Protein AF-A0A957YNF2-F1 (afdb_monomer_lite)

Radius of gyration: 20.95 Å; chains: 1; bounding box: 50×31×44 Å

Foldseek 3Di:
DDWDFDDDPFTWIWADDPPDPGTDIDTDPDDPDDPNCPVVVVVVLVVCCVVVVDPDPADPLNVVLVVLVVVQVVVCVVVVDHDDSVVSVVVVVVVPPD

Sequence (98 aa):
ATLRARFGRPDEILIYDHGKREPEVVNIPAATSGHGGGDFGTMSSFLRVLRGEEKALTDVRTSLESHLLAFAAEDARLSGQMIDMAEYRAQAEMVTGD

pLDDT: mean 87.56, std 10.86, range [40.19, 98.38]

Secondary structure (DSSP, 8-state):
-EEEEE-SSSEEEEEE-TT-SS-EEEEEPPPSSTTTTHHHHHHHHHHHHHTTSS--SS-HHHHHHHHHHHHHHHHHHHH-SPPPHHHHHHHHHHHT--

Structure (mmCIF, N/CA/C/O backbone):
data_AF-A0A957YNF2-F1
#
_entry.id   AF-A0A957YNF2-F1
#
loop_
_atom_site.group_PDB
_atom_site.id
_atom_site.type_symbol
_atom_site.label_atom_id
_atom_site.label_alt_id
_atom_site.label_comp_id
_atom_site.label_asym_id
_atom_site.label_entity_id
_atom_site.label_seq_id
_atom_site.pdbx_PDB_ins_code
_atom_site.Cartn_x
_atom_site.Cartn_y
_atom_site.Cartn_z
_atom_site.occupancy
_atom_site.B_iso_or_equiv
_atom_site.auth_seq_id
_atom_site.auth_comp_id
_atom_site.auth_asym_id
_atom_site.auth_atom_id
_atom_site.pdbx_PDB_model_num
ATOM 1 N N . ALA A 1 1 ? 18.247 -16.682 -7.532 1.00 73.00 1 ALA A N 1
ATOM 2 C CA . ALA A 1 1 ? 18.736 -15.575 -8.366 1.00 73.00 1 ALA A CA 1
ATOM 3 C C . ALA A 1 1 ? 18.621 -14.293 -7.556 1.00 73.00 1 ALA A C 1
ATOM 5 O O . ALA A 1 1 ? 17.694 -14.190 -6.758 1.00 73.00 1 ALA A O 1
ATOM 6 N N . THR A 1 2 ? 19.534 -13.342 -7.739 1.00 90.25 2 THR A N 1
ATOM 7 C CA . THR A 1 2 ? 19.458 -12.012 -7.111 1.00 90.25 2 THR A CA 1
ATOM 8 C C . THR A 1 2 ? 19.025 -10.988 -8.152 1.00 90.25 2 THR A C 1
ATOM 10 O O . THR A 1 2 ? 19.543 -11.001 -9.265 1.00 90.25 2 THR A O 1
ATOM 13 N N . LEU A 1 3 ? 18.103 -10.096 -7.791 1.00 92.94 3 LEU A N 1
ATOM 14 C CA . LEU A 1 3 ? 17.651 -8.995 -8.642 1.00 92.94 3 LEU A CA 1
ATOM 15 C C . LEU A 1 3 ? 18.248 -7.678 -8.150 1.00 92.94 3 LEU A C 1
ATOM 17 O O . LEU A 1 3 ? 18.195 -7.378 -6.957 1.00 92.94 3 LEU A O 1
ATOM 21 N N . ARG A 1 4 ? 18.788 -6.877 -9.069 1.00 90.75 4 ARG A N 1
ATOM 22 C CA . ARG A 1 4 ? 19.237 -5.509 -8.789 1.00 90.75 4 ARG A CA 1
ATOM 23 C C . ARG A 1 4 ? 18.675 -4.566 -9.840 1.00 90.75 4 ARG A C 1
ATOM 25 O O . ARG A 1 4 ? 18.983 -4.719 -11.014 1.00 90.75 4 ARG A O 1
ATOM 32 N N . ALA A 1 5 ? 17.918 -3.566 -9.406 1.00 90.50 5 ALA A N 1
ATOM 33 C CA . ALA A 1 5 ? 17.491 -2.472 -10.267 1.00 90.50 5 ALA A CA 1
ATOM 34 C C . ALA A 1 5 ? 18.439 -1.273 -10.118 1.00 90.50 5 ALA A C 1
ATOM 36 O O . ALA A 1 5 ? 18.855 -0.932 -9.006 1.00 90.50 5 ALA A O 1
ATOM 37 N N . ARG A 1 6 ? 18.784 -0.637 -11.237 1.00 85.81 6 ARG A N 1
ATOM 38 C CA . ARG A 1 6 ? 19.520 0.629 -11.293 1.00 85.81 6 ARG A CA 1
ATOM 39 C C . ARG A 1 6 ? 18.716 1.598 -12.152 1.00 85.81 6 ARG A C 1
ATOM 41 O O . ARG A 1 6 ? 18.422 1.285 -13.296 1.00 85.81 6 ARG A O 1
ATOM 48 N N . PHE A 1 7 ? 18.386 2.759 -11.593 1.00 81.38 7 PHE A N 1
ATOM 49 C CA . PHE A 1 7 ? 17.680 3.842 -12.281 1.00 81.38 7 PHE A CA 1
ATOM 50 C C . PHE A 1 7 ? 18.564 5.095 -12.254 1.00 81.38 7 PHE A C 1
ATOM 52 O O . PHE A 1 7 ? 19.122 5.418 -11.204 1.00 81.38 7 PHE A O 1
ATOM 59 N N . GLY A 1 8 ? 18.739 5.774 -13.391 1.00 74.19 8 GLY A N 1
ATOM 60 C CA . GLY A 1 8 ? 19.601 6.961 -13.497 1.00 74.19 8 GLY A CA 1
ATOM 61 C C . GLY A 1 8 ? 20.498 7.054 -14.738 1.00 74.19 8 GLY A C 1
ATOM 62 O O . GLY A 1 8 ? 21.439 7.844 -14.716 1.00 74.19 8 GLY A O 1
ATOM 63 N N . ARG A 1 9 ? 20.183 6.319 -15.817 1.00 75.06 9 ARG A N 1
ATOM 64 C CA . ARG A 1 9 ? 20.918 6.217 -17.105 1.00 75.06 9 ARG A CA 1
ATOM 65 C C . ARG A 1 9 ? 22.119 5.235 -17.118 1.00 75.06 9 ARG A C 1
ATOM 67 O O . ARG A 1 9 ? 23.197 5.576 -16.626 1.00 75.06 9 ARG A O 1
ATOM 74 N N . PRO A 1 10 ? 21.996 4.069 -17.791 1.00 79.69 10 PRO A N 1
ATOM 75 C CA . PRO A 1 10 ? 20.747 3.452 -18.246 1.00 79.69 10 PRO A CA 1
ATOM 76 C C . PRO A 1 10 ? 19.902 2.973 -17.061 1.00 79.69 10 PRO A C 1
ATOM 78 O O . PRO A 1 10 ? 20.432 2.700 -15.982 1.00 79.69 10 PRO A O 1
ATOM 81 N N . ASP A 1 11 ? 18.594 2.891 -17.286 1.00 87.69 11 ASP A N 1
ATOM 82 C CA . ASP A 1 11 ? 17.689 2.194 -16.382 1.00 87.69 11 ASP A CA 1
ATOM 83 C C . ASP A 1 11 ? 17.741 0.704 -16.740 1.00 87.69 11 ASP A C 1
ATOM 85 O O . ASP A 1 11 ? 17.511 0.325 -17.889 1.00 87.69 11 ASP A O 1
ATOM 89 N N . GLU A 1 12 ? 18.109 -0.147 -15.789 1.00 92.56 12 GLU A N 1
ATOM 90 C CA . GLU A 1 12 ? 18.338 -1.571 -16.039 1.00 92.56 12 GLU A CA 1
ATOM 91 C C . GLU A 1 12 ? 17.976 -2.427 -14.823 1.00 92.56 12 GLU A C 1
ATOM 93 O O . GLU A 1 12 ? 18.104 -2.007 -13.667 1.00 92.56 12 GLU A O 1
ATOM 98 N N . ILE A 1 13 ? 17.561 -3.662 -15.096 1.00 93.00 13 ILE A N 1
ATOM 99 C CA . ILE A 1 13 ? 17.451 -4.729 -14.104 1.00 93.00 13 ILE A CA 1
ATOM 100 C C . ILE A 1 13 ? 18.507 -5.778 -14.430 1.00 93.00 13 ILE A C 1
ATOM 102 O O . ILE A 1 13 ? 18.577 -6.291 -15.544 1.00 93.00 13 ILE A O 1
ATOM 106 N N . LEU A 1 14 ? 19.317 -6.104 -13.432 1.00 92.81 14 LEU A N 1
ATOM 107 C CA . LEU A 1 14 ? 20.322 -7.153 -13.479 1.00 92.81 14 LEU A CA 1
ATOM 108 C C . LEU A 1 14 ? 19.775 -8.391 -12.770 1.00 92.81 14 LEU A C 1
ATOM 110 O O . LEU A 1 14 ? 19.400 -8.317 -11.594 1.00 92.81 14 LEU A O 1
ATOM 114 N N . ILE A 1 15 ? 19.763 -9.520 -13.475 1.00 94.44 15 ILE A N 1
ATOM 115 C CA . ILE A 1 15 ? 19.353 -10.820 -12.938 1.00 94.44 15 ILE A CA 1
ATOM 116 C C . ILE A 1 15 ? 20.598 -11.693 -12.773 1.00 94.44 15 ILE A C 1
ATOM 118 O O . ILE A 1 15 ? 21.244 -12.087 -13.744 1.00 94.44 15 ILE A O 1
ATOM 122 N N . TYR A 1 16 ? 20.946 -11.994 -11.525 1.00 93.06 16 TYR A N 1
ATOM 123 C CA . TYR A 1 16 ? 22.076 -12.850 -11.176 1.00 93.06 16 TYR A CA 1
ATOM 124 C C . TYR A 1 16 ? 21.591 -14.271 -10.888 1.00 93.06 16 TYR A C 1
ATOM 126 O O . TYR A 1 16 ? 21.181 -14.580 -9.764 1.00 93.06 16 TYR A O 1
ATOM 134 N N . ASP A 1 17 ? 21.664 -15.154 -11.879 1.00 92.56 17 ASP A N 1
ATOM 135 C CA . ASP A 1 17 ? 21.459 -16.588 -11.672 1.00 92.56 17 ASP A CA 1
ATOM 136 C C . ASP A 1 17 ? 22.652 -17.201 -10.931 1.00 92.56 17 ASP A C 1
ATOM 138 O O . ASP A 1 17 ? 23.798 -17.118 -11.380 1.00 92.56 17 ASP A O 1
ATOM 142 N N . HIS A 1 18 ? 22.400 -17.858 -9.797 1.00 88.56 18 HIS A N 1
ATOM 143 C CA . HIS A 1 18 ? 23.467 -18.499 -9.030 1.00 88.56 18 HIS A CA 1
ATOM 144 C C . HIS A 1 18 ? 24.074 -19.649 -9.842 1.00 88.56 18 HIS A C 1
ATOM 146 O O . HIS A 1 18 ? 23.377 -20.588 -10.214 1.00 88.56 18 HIS A O 1
ATOM 152 N N . GLY A 1 19 ? 25.375 -19.558 -10.125 1.00 87.94 19 GLY A N 1
ATOM 153 C CA . GLY A 1 19 ? 26.102 -20.511 -10.970 1.00 87.94 19 GLY A CA 1
ATOM 154 C C . GLY A 1 19 ? 26.451 -19.979 -12.363 1.00 87.94 19 GLY A C 1
ATOM 155 O O . GLY A 1 19 ? 27.332 -20.544 -13.008 1.00 87.94 19 GLY A O 1
ATOM 156 N N . LYS A 1 20 ? 25.853 -18.864 -12.809 1.00 84.19 20 LYS A N 1
ATOM 157 C CA . LYS A 1 20 ? 26.331 -18.108 -13.978 1.00 84.19 20 LYS A CA 1
ATOM 158 C C . LYS A 1 20 ? 27.278 -16.998 -13.520 1.00 84.19 20 LYS A C 1
ATOM 160 O O . LYS A 1 20 ? 27.075 -16.386 -12.475 1.00 84.19 20 LYS A O 1
ATOM 165 N N . ARG A 1 21 ? 28.347 -16.758 -14.287 1.00 82.06 21 ARG A N 1
ATOM 166 C CA . ARG A 1 21 ? 29.344 -15.715 -13.968 1.00 82.06 21 ARG A CA 1
ATOM 167 C C . ARG A 1 21 ? 28.885 -14.322 -14.387 1.00 82.06 21 ARG A C 1
ATOM 169 O O . ARG A 1 21 ? 29.295 -13.350 -13.763 1.00 82.06 21 ARG A O 1
ATOM 176 N N . GLU A 1 22 ? 28.049 -14.240 -15.416 1.00 91.50 22 GLU A N 1
ATOM 177 C CA . GLU A 1 22 ? 27.563 -12.980 -15.971 1.00 91.50 22 GLU A CA 1
ATOM 178 C C . GLU A 1 22 ? 26.055 -12.833 -15.724 1.00 91.50 22 GLU A C 1
ATOM 180 O O . GLU A 1 22 ? 25.321 -13.816 -15.886 1.00 91.50 22 GLU A O 1
ATOM 185 N N . PRO A 1 23 ? 25.591 -11.644 -15.299 1.00 91.81 23 PRO A N 1
ATOM 186 C CA . PRO A 1 23 ? 24.172 -11.370 -15.126 1.00 91.81 23 PRO A CA 1
ATOM 187 C C . PRO A 1 23 ? 23.473 -11.175 -16.472 1.00 91.81 23 PRO A C 1
ATOM 189 O O . PRO A 1 23 ? 24.052 -10.654 -17.424 1.00 91.81 23 PRO A O 1
ATOM 192 N N . GLU A 1 24 ? 22.191 -11.521 -16.517 1.00 94.00 24 GLU A N 1
ATOM 193 C CA . GLU A 1 24 ? 21.307 -11.059 -17.584 1.00 94.00 24 GLU A CA 1
ATOM 194 C C . GLU A 1 24 ? 20.972 -9.580 -17.355 1.00 94.00 24 GLU A C 1
ATOM 196 O O . GLU A 1 24 ? 20.663 -9.171 -16.231 1.00 94.00 24 GLU A O 1
ATOM 201 N N . VAL A 1 25 ? 21.049 -8.780 -18.421 1.00 93.25 25 VAL A N 1
ATOM 202 C CA . VAL A 1 25 ? 20.741 -7.347 -18.394 1.00 93.25 25 VAL A CA 1
ATOM 203 C C . VAL A 1 25 ? 19.420 -7.109 -19.113 1.00 93.25 25 VAL A C 1
ATOM 205 O O . VAL A 1 25 ? 19.334 -7.240 -20.334 1.00 93.25 25 VAL A O 1
ATOM 208 N N . VAL A 1 26 ? 18.403 -6.701 -18.360 1.00 92.88 26 VAL A N 1
ATOM 209 C CA . VAL A 1 26 ? 17.130 -6.229 -18.906 1.00 92.88 26 VAL A CA 1
ATOM 210 C C . VAL A 1 26 ? 17.169 -4.705 -18.945 1.00 92.88 26 VAL A C 1
ATOM 212 O O . VAL A 1 26 ? 17.045 -4.042 -17.915 1.00 92.88 26 VAL A O 1
ATOM 215 N N . ASN A 1 27 ? 17.359 -4.142 -20.139 1.00 90.38 27 ASN A N 1
ATOM 216 C CA . ASN A 1 27 ? 17.322 -2.694 -20.341 1.00 90.38 27 ASN A CA 1
ATOM 217 C C . ASN A 1 27 ? 15.880 -2.193 -20.243 1.00 90.38 27 ASN A C 1
ATOM 219 O O . ASN A 1 27 ? 15.007 -2.675 -20.968 1.00 90.38 27 ASN A O 1
ATOM 223 N N . ILE A 1 28 ? 15.641 -1.205 -19.386 1.00 84.44 28 ILE A N 1
ATOM 224 C CA . ILE A 1 28 ? 14.347 -0.541 -19.282 1.0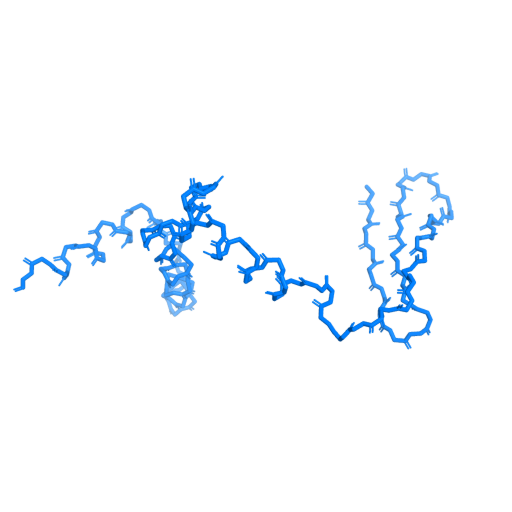0 84.44 28 ILE A CA 1
ATOM 225 C C . ILE A 1 28 ? 14.355 0.641 -20.260 1.00 84.44 28 ILE A C 1
ATOM 227 O O . ILE A 1 28 ? 15.201 1.533 -20.140 1.00 84.44 28 ILE A O 1
ATOM 231 N N . PRO A 1 29 ? 13.447 0.671 -21.252 1.00 80.62 29 PRO A N 1
ATOM 232 C CA . PRO A 1 29 ? 13.315 1.814 -22.143 1.00 80.62 29 PRO A CA 1
ATOM 233 C C . PRO A 1 29 ? 13.024 3.085 -21.347 1.00 80.62 2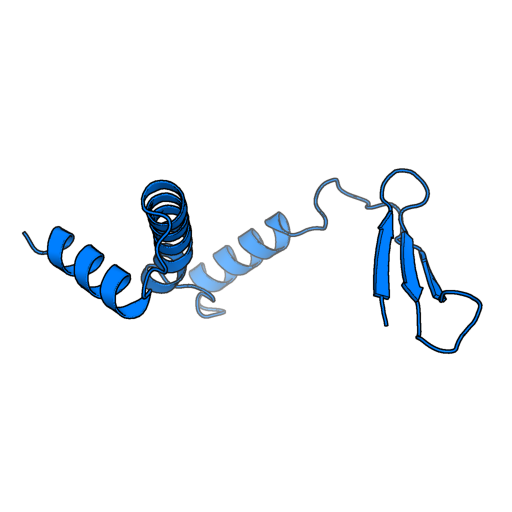9 PRO A C 1
ATOM 235 O O . PRO A 1 29 ? 12.290 3.045 -20.360 1.00 80.62 29 PRO A O 1
ATOM 238 N N . ALA A 1 30 ? 13.550 4.221 -21.809 1.00 74.38 30 ALA A N 1
ATOM 239 C CA . ALA A 1 30 ? 13.221 5.510 -21.215 1.00 74.38 30 ALA A CA 1
ATOM 240 C C . ALA A 1 30 ? 11.696 5.683 -21.177 1.00 74.38 30 ALA A C 1
ATOM 242 O O . ALA A 1 30 ? 11.024 5.583 -22.208 1.00 74.38 30 ALA A O 1
ATOM 243 N N . ALA A 1 31 ? 11.155 5.916 -19.982 1.00 67.94 31 ALA A N 1
ATOM 244 C CA . ALA A 1 31 ? 9.725 6.087 -19.818 1.00 67.94 31 ALA A CA 1
ATOM 245 C C . ALA A 1 31 ? 9.266 7.334 -20.590 1.00 67.94 31 ALA A C 1
ATOM 247 O O . ALA A 1 31 ? 9.851 8.410 -20.476 1.00 67.94 31 ALA A O 1
ATOM 248 N N . THR A 1 32 ? 8.201 7.196 -21.380 1.00 64.38 32 THR A N 1
ATOM 249 C CA . THR A 1 32 ? 7.579 8.321 -22.100 1.00 64.38 32 THR A CA 1
ATOM 250 C C . THR A 1 32 ? 6.811 9.260 -21.162 1.00 64.38 32 THR A C 1
ATOM 252 O O . THR A 1 32 ? 6.406 10.345 -21.571 1.00 64.38 32 THR A O 1
ATOM 255 N N . SER A 1 33 ? 6.622 8.860 -19.899 1.00 67.88 33 SER A N 1
ATOM 256 C CA . SER A 1 33 ? 6.005 9.637 -18.823 1.00 67.88 33 SER A CA 1
ATOM 257 C C . SER A 1 33 ? 6.671 9.326 -17.475 1.00 67.88 33 SER A C 1
ATOM 259 O O . SER A 1 33 ? 7.336 8.305 -17.317 1.00 67.88 33 SER A O 1
ATOM 261 N N . GLY A 1 34 ? 6.509 10.210 -16.488 1.00 64.81 34 GLY A N 1
ATOM 262 C CA . GLY A 1 34 ? 7.281 10.158 -15.239 1.00 64.81 34 GLY A CA 1
ATOM 263 C C . GLY A 1 34 ? 6.931 9.038 -14.247 1.00 64.81 34 GLY A C 1
ATOM 264 O O . GLY A 1 34 ? 7.698 8.831 -13.311 1.00 64.81 34 GLY A O 1
ATOM 265 N N . HIS A 1 35 ? 5.799 8.336 -14.396 1.00 64.69 35 HIS A N 1
ATOM 266 C CA . HIS A 1 35 ? 5.253 7.443 -13.350 1.00 64.69 35 HIS A CA 1
ATOM 267 C C . HIS A 1 35 ? 4.696 6.101 -13.870 1.00 64.69 35 HIS A C 1
ATOM 269 O O . HIS A 1 35 ? 3.762 5.535 -13.307 1.00 64.69 35 HIS A O 1
ATOM 275 N N . GLY A 1 36 ? 5.235 5.578 -14.979 1.00 64.62 36 GLY A N 1
ATOM 2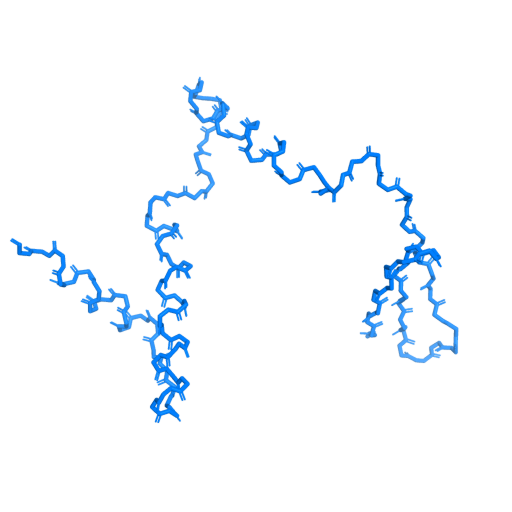76 C CA . GLY A 1 36 ? 4.973 4.193 -15.415 1.00 64.62 36 GLY A CA 1
ATOM 277 C C . GLY A 1 36 ? 3.515 3.852 -15.767 1.00 64.62 36 GLY A C 1
ATOM 278 O O . GLY A 1 36 ? 3.195 2.684 -15.952 1.00 64.62 36 GLY A O 1
ATOM 279 N N . GLY A 1 37 ? 2.628 4.850 -15.868 1.00 76.00 37 GLY A N 1
ATOM 280 C CA . GLY A 1 37 ? 1.221 4.671 -16.238 1.00 76.00 37 GLY A CA 1
ATOM 281 C C . GLY A 1 37 ? 0.283 4.234 -15.106 1.00 76.00 37 GLY A C 1
ATOM 282 O O . GLY A 1 37 ? -0.895 4.014 -15.379 1.00 76.00 37 GLY A O 1
ATOM 283 N N . GLY A 1 38 ? 0.759 4.139 -13.858 1.00 81.00 38 GLY A N 1
ATOM 284 C CA . GLY A 1 38 ? -0.054 3.683 -12.720 1.00 81.00 38 GLY A CA 1
ATOM 285 C C . GLY A 1 38 ? -1.337 4.500 -12.534 1.00 81.00 38 GLY A C 1
ATOM 286 O O . GLY A 1 38 ? -2.427 3.934 -12.510 1.00 81.00 38 GLY A O 1
ATOM 287 N N . ASP A 1 39 ? -1.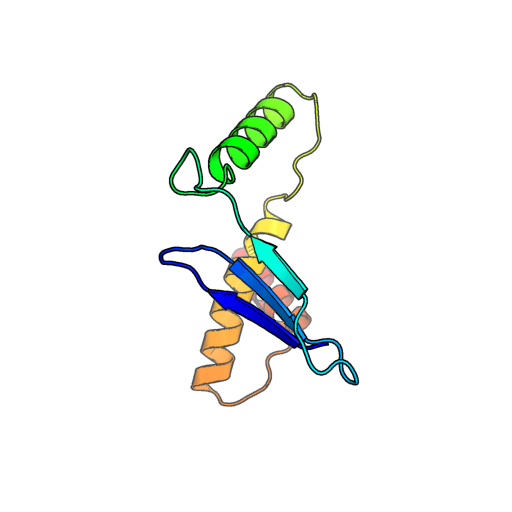227 5.831 -12.526 1.00 86.25 39 ASP A N 1
ATOM 288 C CA . ASP A 1 39 ? -2.376 6.735 -12.361 1.00 86.25 39 ASP A CA 1
ATOM 289 C C . ASP A 1 39 ? -3.410 6.592 -13.486 1.00 86.25 39 ASP A C 1
ATOM 291 O O . ASP A 1 39 ? -4.619 6.615 -13.243 1.00 86.25 39 ASP A O 1
ATOM 295 N N . PHE A 1 40 ? -2.942 6.392 -14.723 1.00 87.19 40 PHE A N 1
ATOM 296 C CA . PHE A 1 40 ? -3.816 6.143 -15.870 1.00 87.19 40 PHE A CA 1
ATOM 297 C C . PHE A 1 40 ? -4.585 4.832 -15.702 1.00 87.19 40 PHE A C 1
ATOM 299 O O . PHE A 1 40 ? -5.785 4.792 -15.972 1.00 87.19 40 PHE A O 1
ATOM 306 N N . GLY A 1 41 ? -3.915 3.780 -15.223 1.00 88.38 41 GLY A N 1
ATOM 307 C CA . GLY A 1 41 ? -4.551 2.507 -14.894 1.00 88.38 41 GLY A CA 1
ATOM 308 C C . GLY A 1 41 ? -5.620 2.667 -13.813 1.00 88.38 41 GLY A C 1
ATOM 309 O O . GLY A 1 41 ? -6.761 2.249 -14.017 1.00 88.38 41 GLY A O 1
ATOM 310 N N . THR A 1 42 ? -5.285 3.347 -12.713 1.00 89.94 42 THR A N 1
ATOM 311 C CA . THR A 1 42 ? -6.211 3.606 -11.601 1.00 89.94 42 THR A CA 1
ATOM 312 C C . THR A 1 42 ? -7.448 4.379 -12.065 1.00 89.94 42 THR A C 1
ATOM 314 O O . THR A 1 42 ? -8.570 3.979 -11.758 1.00 89.94 42 THR A O 1
ATOM 317 N N . MET A 1 43 ? -7.286 5.447 -12.857 1.00 92.56 43 MET A N 1
ATOM 318 C CA . MET A 1 43 ? -8.429 6.219 -13.372 1.00 92.56 43 MET A CA 1
ATOM 319 C C . MET A 1 43 ? -9.240 5.480 -14.423 1.00 92.56 43 MET A C 1
ATOM 321 O O . MET A 1 43 ? -10.469 5.562 -14.411 1.00 92.56 43 MET A O 1
ATOM 325 N N . SER A 1 44 ? -8.590 4.718 -15.300 1.00 92.69 44 SER A N 1
ATOM 326 C CA . SER A 1 44 ? -9.305 3.872 -16.251 1.00 92.69 44 SER A CA 1
ATOM 327 C C . SER A 1 44 ? -10.169 2.838 -15.527 1.00 92.69 44 SER A C 1
ATOM 329 O O . SER A 1 44 ? -11.328 2.661 -15.898 1.00 92.69 44 SER A O 1
ATOM 331 N N . SER A 1 45 ? -9.633 2.177 -14.495 1.00 92.50 45 SER A N 1
ATOM 332 C CA . SER A 1 45 ? -10.380 1.215 -13.674 1.00 92.50 45 SER A CA 1
ATOM 333 C C . SER A 1 45 ? -11.556 1.895 -12.968 1.00 92.50 45 SER A C 1
ATOM 335 O O . SER A 1 45 ? -12.707 1.496 -13.139 1.00 92.50 45 SER A O 1
ATOM 337 N N . PHE A 1 46 ? -11.308 3.020 -12.294 1.00 92.44 46 PHE A N 1
ATOM 338 C CA . PHE A 1 46 ? -12.354 3.792 -11.624 1.00 92.44 46 PHE A CA 1
ATOM 339 C C . PHE A 1 46 ? -13.540 4.132 -12.547 1.00 92.44 46 PHE A C 1
ATOM 341 O O . PHE A 1 46 ? -14.698 3.908 -12.190 1.00 92.44 46 PHE A O 1
ATOM 348 N N . LEU A 1 47 ? -13.273 4.609 -13.767 1.00 96.12 47 LEU A N 1
ATOM 349 C CA . LEU A 1 47 ? -14.326 4.922 -14.738 1.00 96.12 47 LEU A CA 1
ATOM 350 C C . LEU A 1 47 ? -15.097 3.679 -15.202 1.00 96.12 47 LEU A C 1
ATOM 352 O O . LEU A 1 47 ? -16.312 3.755 -15.388 1.00 96.12 47 LEU A O 1
ATOM 356 N N . ARG A 1 48 ? -14.422 2.540 -15.381 1.00 95.88 48 ARG A N 1
ATOM 357 C CA . ARG A 1 48 ? -15.070 1.278 -15.764 1.00 95.88 48 ARG A CA 1
ATOM 358 C C . ARG A 1 48 ? -15.973 0.738 -14.657 1.00 95.88 48 ARG A C 1
ATOM 360 O O . ARG A 1 48 ? -17.067 0.265 -14.963 1.00 95.88 48 ARG A O 1
ATOM 367 N N . VAL A 1 49 ? -15.574 0.886 -13.391 1.00 95.00 49 VAL A N 1
ATOM 368 C CA . VAL A 1 49 ? -16.432 0.580 -12.234 1.00 95.00 49 VAL A CA 1
ATOM 369 C C . VAL A 1 49 ? -17.695 1.440 -12.264 1.00 95.00 49 VAL A C 1
ATOM 371 O O . VAL A 1 49 ? -18.799 0.907 -12.174 1.00 95.00 49 VAL A O 1
ATOM 374 N N . LEU A 1 50 ? -17.560 2.758 -12.455 1.00 95.00 50 LEU A N 1
ATOM 375 C CA . LEU A 1 50 ? -18.710 3.673 -12.503 1.00 95.00 50 LEU A CA 1
ATOM 376 C C . LEU A 1 50 ? -19.679 3.373 -13.653 1.00 95.00 50 LEU A C 1
ATOM 378 O O . LEU A 1 50 ? -20.879 3.605 -13.524 1.00 95.00 50 LEU A O 1
ATOM 382 N N . ARG A 1 51 ? -19.172 2.850 -14.773 1.00 97.62 51 ARG A N 1
ATOM 383 C CA . ARG A 1 51 ? -19.988 2.428 -15.923 1.00 97.62 51 ARG A CA 1
ATOM 384 C C . ARG A 1 51 ? -20.617 1.043 -15.756 1.00 97.62 51 ARG A C 1
ATOM 386 O O . ARG A 1 51 ? -21.391 0.634 -16.616 1.00 97.62 51 ARG A O 1
ATOM 393 N N . GLY A 1 52 ? -20.293 0.316 -14.686 1.00 95.56 52 GLY A N 1
ATOM 394 C CA . GLY A 1 52 ? -20.738 -1.065 -14.480 1.00 95.56 52 GLY A CA 1
ATOM 395 C C . GLY A 1 52 ? -20.042 -2.082 -15.391 1.00 95.56 52 GLY A C 1
ATOM 396 O O . GLY A 1 52 ? -20.518 -3.205 -15.534 1.00 95.56 52 GLY A O 1
ATOM 397 N N . GLU A 1 53 ? -18.923 -1.704 -16.012 1.00 96.75 53 GLU A N 1
ATOM 398 C CA . GLU A 1 53 ? -18.139 -2.567 -16.903 1.00 96.75 53 GLU A CA 1
ATOM 399 C C . GLU A 1 53 ? -17.190 -3.496 -16.128 1.00 96.75 53 GLU A C 1
ATOM 401 O O . GLU A 1 53 ? -16.717 -4.495 -16.672 1.00 96.75 53 GLU A O 1
ATOM 406 N N . GLU A 1 54 ? -16.879 -3.165 -14.872 1.00 93.06 54 GLU A N 1
ATOM 407 C CA . GLU A 1 54 ? -16.145 -4.028 -13.948 1.00 93.06 54 GLU A CA 1
ATOM 408 C C . GLU A 1 54 ? -16.597 -3.855 -12.499 1.00 93.06 54 GLU A C 1
ATOM 410 O O . GLU A 1 54 ? -17.256 -2.881 -12.138 1.00 93.06 54 GLU A O 1
ATOM 415 N N . LYS A 1 55 ? -16.190 -4.800 -11.651 1.00 90.56 55 LYS A N 1
ATOM 416 C CA . LYS A 1 55 ? -16.260 -4.640 -10.198 1.00 90.56 55 LYS A CA 1
ATOM 417 C C . LYS A 1 55 ? -15.006 -3.926 -9.707 1.00 90.56 55 LYS A C 1
ATOM 419 O O . LYS A 1 55 ? -13.926 -4.154 -10.245 1.00 90.56 55 LYS A O 1
ATOM 424 N N . ALA A 1 56 ? -15.152 -3.115 -8.661 1.00 88.75 56 ALA A N 1
ATOM 425 C CA . ALA A 1 56 ? -14.009 -2.513 -7.990 1.00 88.75 56 ALA A CA 1
ATOM 426 C C . ALA A 1 56 ? -13.055 -3.607 -7.492 1.00 88.75 56 ALA A C 1
ATOM 428 O O . ALA A 1 56 ? -13.496 -4.573 -6.866 1.00 88.75 56 ALA A O 1
ATOM 429 N N . LEU A 1 57 ? -11.761 -3.447 -7.778 1.00 84.06 57 LEU A N 1
ATOM 430 C CA . LEU A 1 57 ? -10.729 -4.389 -7.342 1.00 84.06 57 LEU A CA 1
ATOM 431 C C . LEU A 1 57 ? -10.556 -4.372 -5.816 1.00 84.06 57 LEU A C 1
ATOM 433 O O . LEU A 1 57 ? -10.329 -5.413 -5.208 1.00 84.06 57 LEU A O 1
ATOM 437 N N . THR A 1 58 ? -10.686 -3.193 -5.209 1.00 82.38 58 THR A N 1
ATOM 438 C CA . THR A 1 58 ? -10.626 -2.987 -3.761 1.00 82.38 58 THR A CA 1
ATOM 439 C C . THR A 1 58 ? -11.880 -2.255 -3.306 1.00 82.38 58 THR A C 1
ATOM 441 O O . THR A 1 58 ? -12.182 -1.163 -3.790 1.00 82.38 58 THR A O 1
ATOM 444 N N . ASP A 1 59 ? -12.616 -2.843 -2.369 1.00 84.06 59 ASP A N 1
ATOM 445 C CA . ASP A 1 59 ? -13.696 -2.146 -1.674 1.00 84.06 59 ASP A CA 1
ATOM 446 C C . ASP A 1 59 ? -13.151 -1.319 -0.494 1.00 84.06 59 ASP A C 1
ATOM 448 O O . ASP A 1 59 ? -11.941 -1.254 -0.245 1.00 84.06 59 ASP A O 1
ATOM 452 N N . VAL A 1 60 ? -14.048 -0.647 0.232 1.00 84.12 60 VAL A N 1
ATOM 453 C CA . VAL A 1 60 ? -13.679 0.206 1.374 1.00 84.12 60 VAL A CA 1
ATOM 454 C C . VAL A 1 60 ? -12.938 -0.595 2.447 1.00 84.12 60 VAL A C 1
ATOM 456 O O . VAL A 1 60 ? -11.940 -0.117 2.978 1.00 84.12 60 VAL A O 1
ATOM 459 N N . ARG A 1 61 ? -13.375 -1.829 2.728 1.00 84.00 61 ARG A N 1
ATOM 460 C CA . ARG A 1 61 ? -12.743 -2.695 3.736 1.00 84.00 61 ARG A CA 1
ATOM 461 C C . ARG A 1 61 ? -11.345 -3.119 3.304 1.00 84.00 61 ARG A C 1
ATOM 463 O O . ARG A 1 61 ? -10.411 -3.055 4.092 1.00 84.00 61 ARG A O 1
ATOM 470 N N . THR A 1 62 ? -11.184 -3.468 2.034 1.00 85.94 62 THR A N 1
ATOM 471 C CA . THR A 1 62 ? -9.880 -3.811 1.457 1.00 85.94 62 THR A CA 1
ATOM 472 C C . THR A 1 62 ? -8.930 -2.611 1.484 1.00 85.94 62 THR A C 1
ATOM 474 O O . THR A 1 62 ? -7.744 -2.760 1.758 1.00 85.94 62 THR A O 1
ATOM 477 N N . SER A 1 63 ? -9.453 -1.406 1.249 1.00 87.75 63 SER A N 1
ATOM 478 C CA . SER A 1 63 ? -8.669 -0.163 1.285 1.00 87.75 63 SER A CA 1
ATOM 479 C C . SER A 1 63 ? -8.285 0.260 2.710 1.00 87.75 63 SER A C 1
ATOM 481 O O . SER A 1 63 ? -7.264 0.918 2.905 1.00 87.75 63 SER A O 1
ATOM 483 N N . LEU A 1 64 ? -9.075 -0.127 3.715 1.00 89.75 64 LEU A N 1
ATOM 484 C CA . LEU A 1 64 ? -8.772 0.107 5.128 1.00 89.75 64 LEU A CA 1
ATOM 485 C C . LEU A 1 64 ? -7.560 -0.713 5.600 1.00 89.75 64 LEU A C 1
ATOM 487 O O . LEU A 1 64 ? -6.792 -0.236 6.432 1.00 89.75 64 LEU A O 1
ATOM 491 N N . GLU A 1 65 ? -7.339 -1.902 5.035 1.00 90.69 65 GLU A N 1
ATOM 492 C CA . GLU A 1 65 ? -6.255 -2.806 5.447 1.00 90.69 65 GLU A CA 1
ATOM 493 C C . GLU A 1 65 ? -4.868 -2.146 5.376 1.00 90.69 65 GLU A C 1
ATOM 495 O O . GLU A 1 65 ? -4.046 -2.327 6.273 1.00 90.69 65 GLU A O 1
ATOM 500 N N . SER A 1 66 ? -4.603 -1.327 4.352 1.00 89.25 66 SER A N 1
ATOM 501 C CA . SER A 1 66 ? -3.316 -0.628 4.217 1.00 89.25 66 SER A CA 1
ATOM 502 C C . SER A 1 66 ? -3.083 0.410 5.319 1.00 89.25 66 SER A C 1
ATOM 504 O O . SER A 1 66 ? -1.947 0.610 5.748 1.00 89.25 66 SER A O 1
ATOM 506 N N . HIS A 1 67 ? -4.153 1.037 5.811 1.00 93.31 67 HIS A N 1
ATOM 507 C CA . HIS A 1 67 ? -4.094 1.998 6.909 1.00 93.31 67 HIS A CA 1
ATOM 508 C C . HIS A 1 67 ? -3.844 1.277 8.234 1.00 93.31 67 HIS A C 1
ATOM 510 O O . HIS A 1 67 ? -2.967 1.676 8.997 1.00 93.31 67 HIS A O 1
ATOM 516 N N . LEU A 1 68 ? -4.558 0.171 8.474 1.00 95.25 68 LEU A N 1
ATOM 517 C CA . LEU A 1 68 ? -4.355 -0.659 9.661 1.00 95.25 68 LEU A CA 1
ATOM 518 C C . LEU A 1 68 ? -2.936 -1.219 9.718 1.00 95.25 68 LEU A C 1
ATOM 520 O O . LEU A 1 68 ? -2.328 -1.212 10.781 1.00 95.25 68 LEU A O 1
ATOM 524 N N . LEU A 1 69 ? -2.380 -1.638 8.579 1.00 95.62 69 LEU A N 1
ATOM 525 C CA . LEU A 1 69 ? -0.998 -2.101 8.508 1.00 95.62 69 LEU A CA 1
ATOM 526 C C . LEU A 1 69 ? -0.003 -1.002 8.907 1.00 95.62 69 LEU A C 1
ATOM 528 O O . LEU A 1 69 ? 0.961 -1.284 9.615 1.00 95.62 69 LEU A O 1
ATOM 532 N N . ALA A 1 70 ? -0.232 0.241 8.475 1.00 96.94 70 ALA A N 1
ATOM 533 C CA . ALA A 1 70 ? 0.628 1.364 8.841 1.00 96.94 70 ALA A CA 1
ATOM 534 C C . ALA A 1 70 ? 0.588 1.648 10.352 1.00 96.94 70 ALA A C 1
ATOM 536 O O . ALA A 1 70 ? 1.639 1.853 10.958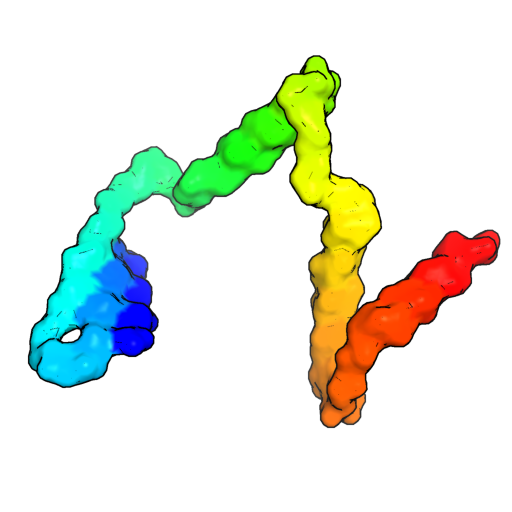 1.00 96.94 70 ALA A O 1
ATOM 537 N N . PHE A 1 71 ? -0.596 1.610 10.969 1.00 96.50 71 PHE A N 1
ATOM 538 C CA . PHE A 1 71 ? -0.738 1.814 12.413 1.00 96.50 71 PHE A CA 1
ATOM 539 C C . PHE A 1 71 ? -0.170 0.649 13.227 1.00 96.50 71 PHE A C 1
ATOM 541 O O . PHE A 1 71 ? 0.635 0.874 14.125 1.00 96.50 71 PHE A O 1
ATOM 548 N N . ALA A 1 72 ? -0.478 -0.592 12.850 1.00 97.19 72 ALA A N 1
ATOM 549 C CA . ALA A 1 72 ? 0.072 -1.777 13.500 1.00 97.19 72 ALA A CA 1
ATOM 550 C C . ALA A 1 72 ? 1.606 -1.822 13.414 1.00 97.19 72 ALA A C 1
ATOM 552 O O . ALA A 1 72 ? 2.270 -2.212 14.372 1.00 97.19 72 ALA A O 1
ATOM 553 N N . ALA A 1 73 ? 2.192 -1.393 12.291 1.00 97.62 73 ALA A N 1
ATOM 554 C CA . ALA A 1 73 ? 3.642 -1.292 12.154 1.00 97.62 73 ALA A CA 1
ATOM 555 C C . ALA A 1 73 ? 4.246 -0.244 13.105 1.00 97.62 73 ALA A C 1
ATOM 557 O O . ALA A 1 73 ? 5.321 -0.473 13.664 1.00 97.62 73 ALA A O 1
ATOM 558 N N . GLU A 1 74 ? 3.565 0.883 13.315 1.00 98.06 74 GLU A N 1
ATOM 559 C CA . GLU A 1 74 ? 4.005 1.905 14.266 1.00 98.06 74 GLU A CA 1
ATOM 560 C C . GLU A 1 74 ? 3.877 1.425 15.719 1.00 98.06 74 GLU A C 1
ATOM 562 O O . GLU A 1 74 ? 4.820 1.570 16.501 1.00 98.06 74 GLU A O 1
ATOM 567 N N . ASP A 1 75 ? 2.777 0.756 16.062 1.00 97.56 75 ASP A N 1
ATOM 568 C CA . ASP A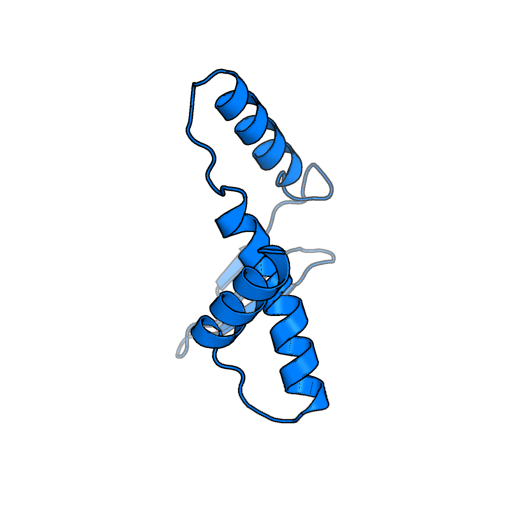 1 75 ? 2.581 0.158 17.385 1.00 97.56 75 ASP A CA 1
ATOM 569 C C . ASP A 1 75 ? 3.620 -0.938 17.665 1.00 97.56 75 ASP A C 1
ATOM 571 O O . ASP A 1 75 ? 4.196 -0.991 18.756 1.00 97.56 75 ASP A O 1
ATOM 575 N N . ALA A 1 76 ? 3.946 -1.767 16.668 1.00 98.25 76 ALA A N 1
ATOM 576 C CA . ALA A 1 76 ? 5.027 -2.749 16.748 1.00 98.25 76 ALA A CA 1
ATOM 577 C C . ALA A 1 76 ? 6.390 -2.076 16.981 1.00 98.25 76 ALA A C 1
ATOM 579 O O . ALA A 1 76 ? 7.182 -2.534 17.805 1.00 98.25 76 ALA A O 1
ATOM 580 N N . ARG A 1 77 ? 6.670 -0.963 16.288 1.00 98.25 77 ARG A N 1
ATOM 581 C CA . ARG A 1 77 ? 7.929 -0.211 16.423 1.00 98.25 77 ARG A CA 1
ATOM 582 C C . ARG A 1 77 ? 8.085 0.397 17.818 1.00 98.25 77 ARG A C 1
ATOM 584 O O . ARG A 1 77 ? 9.193 0.397 18.353 1.00 98.25 77 ARG A O 1
ATOM 591 N N . LEU A 1 78 ? 7.006 0.934 18.385 1.00 98.38 78 LEU A N 1
ATOM 592 C CA . LEU A 1 78 ? 7.006 1.563 19.708 1.00 98.38 78 LEU A CA 1
ATOM 593 C C . LEU A 1 78 ? 7.046 0.538 20.847 1.00 98.38 78 LEU A C 1
ATOM 595 O O . LEU A 1 78 ? 7.769 0.738 21.821 1.00 98.38 78 LEU A O 1
ATOM 599 N N . SER A 1 79 ? 6.290 -0.553 20.724 1.00 97.50 79 SER A N 1
ATOM 600 C CA . SER A 1 79 ? 6.215 -1.608 21.743 1.00 97.50 79 SER A CA 1
ATOM 601 C C . SER A 1 79 ? 7.377 -2.604 21.676 1.00 97.50 79 SER A C 1
ATOM 603 O O . SER A 1 79 ? 7.690 -3.253 22.675 1.00 97.50 79 SER A O 1
ATOM 605 N N . GLY A 1 80 ? 8.006 -2.754 20.506 1.00 97.62 80 GLY A N 1
ATOM 606 C CA . GLY A 1 80 ? 8.970 -3.820 20.230 1.00 97.62 80 GLY A CA 1
ATOM 607 C C . GLY A 1 80 ? 8.333 -5.213 20.164 1.00 97.62 80 GLY A C 1
ATOM 608 O O . GLY A 1 80 ? 9.043 -6.210 20.300 1.00 97.62 80 GLY A O 1
ATOM 609 N N . GLN A 1 81 ? 7.010 -5.295 20.001 1.00 97.38 81 GLN A N 1
ATOM 610 C CA . GLN A 1 81 ? 6.253 -6.545 19.997 1.00 97.38 81 GLN A CA 1
ATOM 611 C C . GLN A 1 81 ? 5.692 -6.869 18.612 1.00 97.38 81 GLN A C 1
ATOM 613 O O . GLN A 1 81 ? 5.509 -6.004 17.759 1.00 97.38 81 GLN A O 1
ATOM 618 N N . MET A 1 82 ? 5.418 -8.155 18.394 1.00 97.56 82 MET A N 1
ATOM 619 C CA . MET A 1 82 ? 4.682 -8.614 17.222 1.00 97.56 82 MET A CA 1
ATOM 620 C C . MET A 1 82 ? 3.199 -8.278 17.396 1.00 97.56 82 MET A C 1
ATOM 622 O O . MET A 1 82 ? 2.633 -8.563 18.448 1.00 97.56 82 MET A O 1
ATOM 626 N N . ILE A 1 83 ? 2.581 -7.709 16.360 1.00 97.81 83 ILE A N 1
ATOM 627 C CA . ILE A 1 83 ? 1.150 -7.391 16.338 1.00 97.81 83 ILE A CA 1
ATOM 628 C C . ILE A 1 83 ? 0.412 -8.447 15.513 1.00 97.81 83 ILE A C 1
ATOM 630 O O . ILE A 1 83 ? 0.778 -8.707 14.364 1.00 97.81 83 ILE A O 1
ATOM 634 N N . ASP A 1 84 ? -0.632 -9.043 16.090 1.00 97.62 84 ASP A N 1
ATOM 635 C CA . ASP A 1 84 ? -1.560 -9.901 15.356 1.00 97.62 84 ASP A CA 1
ATOM 636 C C . ASP A 1 84 ? -2.573 -9.037 14.590 1.00 97.62 84 ASP A C 1
ATOM 638 O O . ASP A 1 84 ? -3.369 -8.296 15.169 1.00 97.62 84 ASP A O 1
ATOM 642 N N . MET A 1 85 ? -2.543 -9.124 13.261 1.00 95.56 85 MET A N 1
ATOM 643 C CA . MET A 1 85 ? -3.379 -8.284 12.400 1.00 95.56 85 MET A CA 1
ATOM 644 C C . MET A 1 85 ? -4.863 -8.664 12.411 1.00 95.56 85 MET A C 1
ATOM 646 O O . MET A 1 85 ? -5.687 -7.839 12.009 1.00 95.56 85 MET A O 1
ATOM 650 N N . ALA A 1 86 ? -5.227 -9.888 12.800 1.00 95.19 86 ALA A N 1
ATOM 651 C CA . ALA A 1 86 ? -6.630 -10.279 12.910 1.00 95.19 86 ALA A CA 1
ATOM 652 C C . ALA A 1 86 ? -7.252 -9.662 14.169 1.00 95.19 86 ALA A C 1
ATOM 654 O O . ALA A 1 86 ? -8.342 -9.092 14.098 1.00 95.19 86 ALA A O 1
ATOM 655 N N . GLU A 1 87 ? -6.528 -9.691 15.289 1.00 95.06 87 GLU A N 1
ATOM 656 C CA . GLU A 1 87 ? -6.936 -9.018 16.525 1.00 95.06 87 GLU A CA 1
ATOM 657 C C . GLU A 1 87 ? -6.973 -7.495 16.354 1.00 95.06 87 GLU A C 1
ATOM 659 O O . GLU A 1 87 ? -7.955 -6.855 16.738 1.00 95.06 87 GLU A O 1
ATOM 664 N N . TYR A 1 88 ? -5.955 -6.916 15.709 1.00 94.94 88 TYR A N 1
ATOM 665 C CA . TYR A 1 88 ? -5.876 -5.473 15.462 1.00 94.94 88 TYR A CA 1
ATOM 666 C C . TYR A 1 88 ? -7.064 -4.957 14.634 1.00 94.94 88 TYR A C 1
ATOM 668 O O . TYR A 1 88 ? -7.661 -3.926 14.949 1.00 94.94 88 TYR A O 1
ATOM 676 N N . ARG A 1 89 ? -7.469 -5.717 13.605 1.00 92.75 89 ARG A N 1
ATOM 677 C CA . ARG A 1 89 ? -8.678 -5.444 12.812 1.00 92.75 89 ARG A CA 1
ATOM 678 C C . ARG A 1 89 ? -9.942 -5.455 13.663 1.00 92.75 89 ARG A C 1
ATOM 680 O O . ARG A 1 89 ? -10.717 -4.505 13.605 1.00 92.75 89 ARG A O 1
ATOM 687 N N . ALA A 1 90 ? -10.140 -6.510 14.453 1.00 92.50 90 ALA A N 1
ATOM 688 C CA . ALA A 1 90 ? -11.331 -6.647 15.286 1.00 92.50 90 ALA A CA 1
ATOM 689 C C . ALA A 1 90 ? -11.461 -5.484 16.285 1.00 92.50 90 ALA A C 1
ATOM 691 O O . ALA A 1 90 ? -12.553 -4.956 16.483 1.00 92.50 90 ALA A O 1
ATOM 692 N N . GLN A 1 91 ? -10.345 -5.044 16.875 1.00 91.25 91 GLN A N 1
ATOM 693 C CA . GLN A 1 91 ? -10.317 -3.889 17.775 1.00 91.25 91 GLN A CA 1
ATOM 694 C C . GLN A 1 91 ? -10.694 -2.586 17.059 1.00 91.25 91 GLN A C 1
ATOM 696 O O . GLN A 1 91 ? -11.537 -1.843 17.560 1.00 91.25 91 GLN A O 1
ATOM 701 N N . ALA A 1 92 ? -10.124 -2.329 15.878 1.00 87.88 92 ALA A N 1
ATOM 702 C CA . ALA A 1 92 ? -10.416 -1.125 15.102 1.00 87.88 92 ALA A CA 1
ATOM 703 C C . ALA A 1 92 ? -11.901 -1.020 14.702 1.00 87.88 92 ALA A C 1
ATOM 705 O O . ALA A 1 92 ? -12.472 0.068 14.732 1.00 87.88 92 ALA A O 1
ATOM 706 N N . GLU A 1 93 ? -12.545 -2.143 14.374 1.00 84.44 93 GLU A N 1
ATOM 707 C CA . GLU A 1 93 ? -13.968 -2.168 14.014 1.00 84.44 93 GLU A CA 1
ATOM 708 C C . GLU A 1 93 ? -14.892 -1.932 15.221 1.00 84.44 93 GLU A C 1
ATOM 710 O O . GLU A 1 93 ? -15.913 -1.255 15.082 1.00 84.44 93 GLU A O 1
ATOM 715 N N . MET A 1 94 ? -14.520 -2.415 16.413 1.00 83.94 94 MET A N 1
ATOM 716 C CA . MET A 1 94 ? -15.292 -2.197 17.646 1.00 83.94 94 MET A CA 1
ATOM 717 C C . MET A 1 94 ? -15.328 -0.724 18.076 1.00 83.94 94 MET A C 1
ATOM 719 O O . MET A 1 94 ? -16.350 -0.266 18.575 1.00 83.94 94 MET A O 1
ATOM 723 N N . VAL A 1 95 ? -14.253 0.035 17.842 1.00 69.19 95 VAL A N 1
ATOM 724 C CA . VAL A 1 95 ? -14.165 1.466 18.207 1.00 69.19 95 VAL A CA 1
ATOM 725 C C . VAL A 1 95 ? -15.099 2.348 17.364 1.00 69.19 95 VAL A C 1
ATOM 727 O O . VAL A 1 95 ? -15.459 3.442 17.782 1.00 69.19 95 VAL A O 1
ATOM 730 N N . THR A 1 96 ? -15.520 1.879 16.188 1.00 59.59 96 THR A N 1
ATOM 731 C CA . THR A 1 96 ? -16.392 2.630 15.263 1.00 59.59 96 THR A CA 1
ATOM 732 C C . THR A 1 96 ? -17.888 2.318 15.403 1.00 59.59 96 THR A C 1
ATOM 734 O O . THR A 1 96 ? -18.683 2.798 14.597 1.00 59.59 96 THR A O 1
ATOM 737 N N . GLY A 1 97 ? -18.266 1.481 16.376 1.00 54.53 97 GLY A N 1
ATOM 738 C CA . GLY A 1 97 ? -19.639 1.005 16.586 1.00 54.53 97 GLY A CA 1
ATOM 739 C C . GLY A 1 97 ? -20.507 1.824 17.554 1.00 54.53 97 GLY A C 1
ATOM 740 O O . GLY A 1 97 ? -21.668 1.453 17.729 1.00 54.53 97 GLY A O 1
ATOM 741 N N . ASP A 1 98 ? -19.968 2.897 18.142 1.00 40.19 98 ASP A N 1
ATOM 742 C CA . ASP A 1 98 ? -20.663 3.869 19.010 1.00 40.19 98 ASP A CA 1
ATOM 743 C C . ASP A 1 98 ? -20.932 5.195 18.270 1.00 40.19 98 ASP A C 1
ATOM 745 O O . ASP A 1 98 ? -21.969 5.840 18.560 1.00 40.19 98 ASP A O 1
#